Protein AF-A0A965VM14-F1 (afdb_monomer)

Solvent-accessible surface area (backbone atoms only — not comparable to full-atom values): 4962 Å² total; per-residue (Å²): 133,81,80,72,78,77,68,92,48,86,39,74,51,75,40,56,70,93,46,45,68,59,51,41,54,61,39,60,34,74,83,33,52,72,39,96,88,43,39,41,33,82,45,35,27,41,28,37,53,65,50,53,55,55,55,69,67,44,92,59,52,90,78,56,62,78,70,62,52,58,82,52,45,44,47,46,79,68,71,80,115

Structure (mmCIF, N/CA/C/O backbone):
data_AF-A0A965VM14-F1
#
_entry.id   AF-A0A965VM14-F1
#
loop_
_atom_site.group_PDB
_atom_site.id
_atom_site.type_symbol
_atom_site.label_atom_id
_atom_site.label_alt_id
_atom_site.label_comp_id
_atom_site.label_asym_id
_atom_site.label_entity_id
_atom_site.label_seq_id
_atom_site.pdbx_PDB_ins_code
_atom_site.Cartn_x
_atom_site.Cartn_y
_atom_site.Cartn_z
_atom_site.occupancy
_atom_site.B_iso_or_equiv
_atom_site.auth_seq_id
_atom_site.auth_comp_id
_atom_site.auth_asym_id
_atom_site.auth_atom_id
_atom_site.pdbx_PDB_model_num
ATOM 1 N N . MET A 1 1 ? 0.454 24.130 -15.220 1.00 41.25 1 MET A N 1
ATOM 2 C CA . MET A 1 1 ? 1.517 23.515 -14.401 1.00 41.25 1 MET A CA 1
ATOM 3 C C . MET A 1 1 ? 0.838 22.440 -13.580 1.00 41.25 1 MET A C 1
ATOM 5 O O . MET A 1 1 ? -0.035 22.782 -12.793 1.00 41.25 1 MET A O 1
ATOM 9 N N . ALA A 1 2 ? 1.099 21.164 -13.860 1.00 48.53 2 ALA A N 1
ATOM 10 C CA . ALA A 1 2 ? 0.612 20.101 -12.989 1.00 48.53 2 ALA A CA 1
ATOM 11 C C . ALA A 1 2 ? 1.454 20.158 -11.712 1.00 48.53 2 ALA A C 1
ATOM 13 O O . ALA A 1 2 ? 2.681 20.203 -11.804 1.00 48.53 2 ALA A O 1
ATOM 14 N N . LEU A 1 3 ? 0.804 20.229 -10.551 1.00 54.41 3 LEU A N 1
ATOM 15 C CA . LEU A 1 3 ? 1.472 19.985 -9.280 1.00 54.41 3 LEU A CA 1
ATOM 16 C C . LEU A 1 3 ? 2.036 18.574 -9.380 1.00 54.41 3 LEU A C 1
ATOM 18 O O . LEU A 1 3 ? 1.270 17.614 -9.479 1.00 54.41 3 LEU A O 1
ATOM 22 N N . GLN A 1 4 ? 3.360 18.459 -9.448 1.00 59.66 4 GLN A N 1
ATOM 23 C CA . GLN A 1 4 ? 3.978 17.165 -9.234 1.00 59.66 4 GLN A CA 1
ATOM 24 C C . GLN A 1 4 ? 3.511 16.709 -7.847 1.00 59.66 4 GLN A C 1
ATOM 26 O O . GLN A 1 4 ? 3.581 17.510 -6.905 1.00 59.66 4 GLN A O 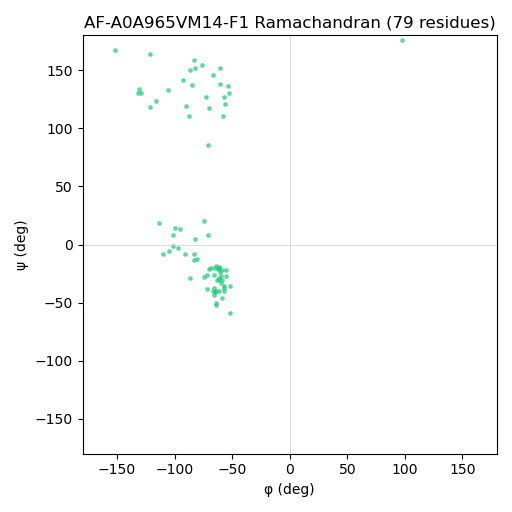1
ATOM 31 N N . PRO A 1 5 ? 2.941 15.498 -7.720 1.00 60.97 5 PRO A N 1
ATOM 32 C CA . PRO A 1 5 ? 2.599 14.973 -6.413 1.00 60.97 5 PRO A CA 1
ATOM 33 C C . PRO A 1 5 ? 3.860 15.059 -5.558 1.00 60.97 5 PRO A C 1
ATOM 35 O O . PRO A 1 5 ? 4.939 14.682 -6.016 1.00 60.97 5 PRO A O 1
ATOM 38 N N . ASN A 1 6 ? 3.745 15.614 -4.355 1.00 60.69 6 ASN A N 1
ATOM 39 C CA . ASN A 1 6 ? 4.863 15.633 -3.428 1.00 60.69 6 ASN A CA 1
ATOM 40 C C . ASN A 1 6 ? 5.059 14.193 -2.934 1.00 60.69 6 ASN A C 1
ATOM 42 O O . ASN A 1 6 ? 4.462 13.782 -1.946 1.00 60.69 6 ASN A O 1
ATOM 46 N N . LEU A 1 7 ? 5.824 13.418 -3.706 1.00 62.06 7 LEU A N 1
ATOM 47 C CA . LEU A 1 7 ? 6.110 11.994 -3.512 1.00 62.06 7 LEU A CA 1
ATOM 48 C C . LEU A 1 7 ? 7.032 11.726 -2.313 1.00 62.06 7 LEU A C 1
ATOM 50 O O . LEU A 1 7 ? 7.420 10.593 -2.076 1.00 62.06 7 LEU A O 1
ATOM 54 N N . ASN A 1 8 ? 7.329 12.750 -1.511 1.00 66.31 8 ASN A N 1
ATOM 55 C CA . ASN A 1 8 ? 8.025 12.633 -0.232 1.00 66.31 8 ASN A CA 1
ATOM 56 C C . ASN A 1 8 ? 7.125 12.056 0.890 1.00 66.31 8 ASN A C 1
ATOM 58 O O . ASN A 1 8 ? 7.371 12.298 2.070 1.00 66.31 8 ASN A O 1
ATOM 62 N N . ILE A 1 9 ? 6.039 11.369 0.531 1.00 75.69 9 ILE A N 1
ATOM 63 C CA . ILE A 1 9 ? 5.075 10.734 1.434 1.00 75.69 9 ILE A CA 1
ATOM 64 C C . ILE A 1 9 ? 4.887 9.304 0.930 1.00 75.69 9 ILE A C 1
ATOM 66 O O . ILE A 1 9 ? 4.701 9.105 -0.271 1.00 75.69 9 ILE A O 1
ATOM 70 N N . SER A 1 10 ? 4.914 8.329 1.838 1.00 78.44 10 SER A N 1
ATOM 71 C CA . SER A 1 10 ? 4.591 6.934 1.540 1.00 78.44 10 SER A CA 1
ATOM 72 C C . SER A 1 10 ? 3.187 6.833 0.936 1.00 78.44 10 SER A C 1
ATOM 74 O O . SER A 1 10 ? 2.195 7.266 1.528 1.00 78.44 10 SER A O 1
ATOM 76 N N . ALA A 1 11 ? 3.102 6.300 -0.283 1.00 86.69 11 ALA A N 1
ATOM 77 C CA . ALA A 1 11 ? 1.844 6.159 -1.002 1.00 86.69 11 ALA A CA 1
ATOM 78 C C . ALA A 1 11 ? 1.389 4.697 -1.014 1.00 86.69 11 ALA A C 1
ATOM 80 O O . ALA A 1 11 ? 2.143 3.800 -1.376 1.00 86.69 11 ALA A O 1
ATOM 81 N N . HIS A 1 12 ? 0.122 4.452 -0.697 1.00 90.25 12 HIS A N 1
ATOM 82 C CA . HIS A 1 12 ? -0.448 3.105 -0.674 1.00 90.25 12 HIS A CA 1
ATOM 83 C C . HIS A 1 12 ? -1.628 3.024 -1.647 1.00 90.25 12 HIS A C 1
ATOM 85 O O . HIS A 1 12 ? -2.622 3.741 -1.502 1.00 90.25 12 HIS A O 1
ATOM 91 N N . ILE A 1 13 ? -1.528 2.168 -2.664 1.00 92.12 13 ILE A N 1
ATOM 92 C CA . ILE A 1 13 ? -2.609 1.910 -3.617 1.00 92.12 13 ILE A CA 1
ATOM 93 C C . ILE A 1 13 ? -3.493 0.803 -3.056 1.00 92.12 13 ILE A C 1
ATOM 95 O O . ILE A 1 13 ? -3.108 -0.364 -3.026 1.00 92.12 13 ILE A O 1
ATOM 99 N N . VAL A 1 14 ? -4.712 1.175 -2.664 1.00 94.25 14 VAL A N 1
ATOM 100 C CA . VAL A 1 14 ? -5.690 0.224 -2.132 1.00 94.25 14 VAL A CA 1
ATOM 101 C C . VAL A 1 14 ? -6.558 -0.351 -3.253 1.00 94.25 14 VAL A C 1
ATOM 103 O O . VAL A 1 14 ? -7.286 0.387 -3.927 1.00 94.25 14 VAL A O 1
ATOM 106 N N . ALA A 1 15 ? -6.515 -1.667 -3.457 1.00 94.25 15 ALA A N 1
ATOM 107 C CA . ALA A 1 15 ? -7.267 -2.341 -4.519 1.00 94.25 15 ALA A CA 1
ATOM 108 C C . ALA A 1 15 ? -7.617 -3.808 -4.169 1.00 94.25 15 ALA A C 1
ATOM 110 O O . ALA A 1 15 ? -7.095 -4.357 -3.201 1.00 94.25 15 ALA A O 1
ATOM 111 N N . PRO A 1 16 ? -8.515 -4.472 -4.929 1.00 94.88 16 PRO A N 1
ATOM 112 C CA . PRO A 1 16 ? -8.736 -5.914 -4.806 1.00 94.88 16 PRO A CA 1
ATOM 113 C C . PRO A 1 16 ? -7.464 -6.711 -5.104 1.00 94.88 16 PRO A C 1
ATOM 115 O O . PRO A 1 16 ? -6.669 -6.291 -5.950 1.00 94.88 16 PRO A O 1
ATOM 118 N N . ILE A 1 17 ? -7.338 -7.896 -4.502 1.00 92.62 17 ILE A N 1
ATOM 119 C CA . ILE A 1 17 ? -6.188 -8.790 -4.698 1.00 92.62 17 ILE A CA 1
ATOM 120 C C . ILE A 1 17 ? -5.979 -9.168 -6.172 1.00 92.62 17 ILE A C 1
ATOM 122 O O . ILE A 1 17 ? -4.851 -9.167 -6.650 1.00 92.62 17 ILE A O 1
ATOM 126 N N . ASP A 1 18 ? -7.059 -9.334 -6.944 1.00 93.56 18 ASP A N 1
ATOM 127 C CA . ASP A 1 18 ? -6.997 -9.637 -8.385 1.00 93.56 18 ASP A CA 1
ATOM 128 C C . ASP A 1 18 ? -6.301 -8.540 -9.210 1.00 93.56 18 ASP A C 1
ATOM 130 O O . ASP A 1 18 ? -5.908 -8.752 -10.357 1.00 93.56 18 ASP A O 1
ATOM 134 N N . ARG A 1 19 ? -6.197 -7.321 -8.662 1.00 93.06 19 ARG A N 1
ATOM 135 C CA . ARG A 1 19 ? -5.532 -6.185 -9.308 1.00 93.06 19 ARG A CA 1
ATOM 136 C C . ARG A 1 19 ? -4.095 -5.992 -8.833 1.00 93.06 19 ARG A C 1
ATOM 138 O O . ARG A 1 19 ? -3.446 -5.108 -9.387 1.00 93.06 19 ARG A O 1
ATOM 145 N N . LYS A 1 20 ? -3.607 -6.785 -7.871 1.00 91.69 20 LYS A N 1
ATOM 146 C CA . LYS A 1 20 ? -2.263 -6.671 -7.291 1.00 91.69 20 LYS A CA 1
ATOM 147 C C . LYS A 1 20 ? -1.186 -6.640 -8.372 1.00 91.69 20 LYS A C 1
ATOM 149 O O . LYS A 1 20 ? -0.510 -5.625 -8.510 1.00 91.69 20 LYS A O 1
ATOM 154 N N . ASP A 1 21 ? -1.108 -7.675 -9.207 1.00 91.25 21 ASP A N 1
ATOM 155 C CA . ASP A 1 21 ? -0.076 -7.782 -10.252 1.00 91.25 21 ASP A CA 1
ATOM 156 C C . ASP A 1 21 ? -0.093 -6.580 -11.196 1.00 91.25 21 ASP A C 1
ATOM 158 O O . ASP A 1 21 ? 0.942 -6.026 -11.555 1.00 91.25 21 ASP A O 1
ATOM 162 N N . LYS A 1 22 ? -1.294 -6.113 -11.551 1.00 92.50 22 LYS A N 1
ATOM 163 C CA . LYS A 1 22 ? -1.457 -4.938 -12.405 1.00 92.50 22 LYS A CA 1
ATOM 164 C C . LYS A 1 22 ? -0.976 -3.661 -11.718 1.00 92.50 22 LYS A C 1
ATOM 166 O O . LYS A 1 22 ? -0.394 -2.810 -12.377 1.00 92.50 22 LYS A 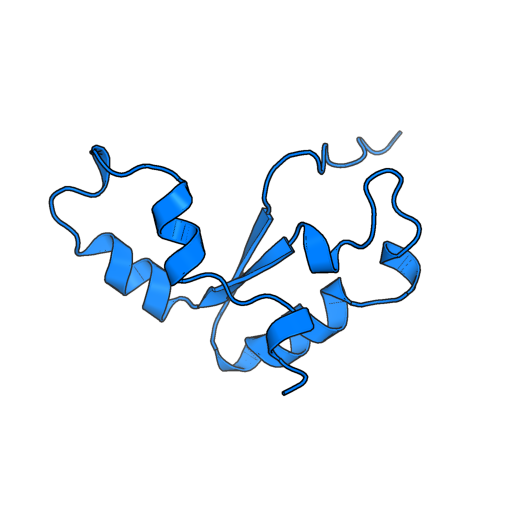O 1
ATOM 171 N N . VAL A 1 23 ? -1.242 -3.495 -10.424 1.00 91.19 23 VAL A N 1
ATOM 172 C CA . VAL A 1 23 ? -0.761 -2.339 -9.654 1.00 91.19 23 VAL A CA 1
ATOM 173 C C . VAL A 1 23 ? 0.765 -2.349 -9.598 1.00 91.19 23 VAL A C 1
ATOM 175 O O . VAL A 1 23 ? 1.373 -1.348 -9.970 1.00 91.19 23 VAL A O 1
ATOM 178 N N . LEU A 1 24 ? 1.368 -3.482 -9.229 1.00 90.25 24 LEU A N 1
ATOM 179 C CA . LEU A 1 24 ? 2.823 -3.639 -9.141 1.00 90.25 24 LEU A CA 1
ATOM 180 C C . LEU A 1 24 ? 3.509 -3.432 -10.502 1.00 90.25 24 LEU A C 1
ATOM 182 O O . LEU A 1 24 ? 4.530 -2.747 -10.599 1.00 90.25 24 LEU A O 1
ATOM 186 N N . GLN A 1 25 ? 2.904 -3.929 -11.583 1.00 90.62 25 GLN A N 1
ATOM 187 C CA . GLN A 1 25 ? 3.381 -3.696 -12.944 1.00 90.62 25 GLN A CA 1
ATOM 188 C C . GLN A 1 25 ? 3.322 -2.212 -13.339 1.00 90.62 25 GLN A C 1
ATOM 190 O O . GLN A 1 25 ? 4.219 -1.721 -14.019 1.00 90.62 25 GLN A O 1
ATOM 195 N N . GLU A 1 26 ? 2.270 -1.482 -12.957 1.00 90.81 26 GLU A N 1
ATOM 196 C CA . GLU A 1 26 ? 2.132 -0.067 -13.319 1.00 90.81 26 GLU A CA 1
ATOM 197 C C . GLU A 1 26 ? 3.108 0.831 -12.547 1.00 90.81 26 GLU A C 1
ATOM 199 O O . GLU A 1 26 ? 3.662 1.761 -13.137 1.00 90.81 26 GLU A O 1
ATOM 204 N N . ILE A 1 27 ? 3.363 0.553 -11.263 1.00 88.50 27 ILE A N 1
ATOM 205 C CA . ILE A 1 27 ? 4.305 1.349 -10.454 1.00 88.50 27 ILE A CA 1
ATOM 206 C C . ILE A 1 27 ? 5.772 1.076 -10.808 1.00 88.50 27 ILE A C 1
ATOM 208 O O . ILE A 1 27 ? 6.595 1.982 -10.711 1.00 88.50 27 ILE A O 1
ATOM 212 N N . SER A 1 28 ? 6.093 -0.124 -11.302 1.00 88.69 28 SER A N 1
ATOM 213 C CA . SER A 1 28 ? 7.438 -0.502 -11.769 1.00 88.69 28 SER A CA 1
ATOM 214 C C . SER A 1 28 ? 7.744 -0.045 -13.202 1.00 88.69 28 SER A C 1
ATOM 216 O O . SER A 1 28 ? 8.800 -0.356 -13.759 1.00 88.69 28 SER A O 1
ATOM 218 N N . ARG A 1 29 ? 6.843 0.713 -13.845 1.00 88.19 29 ARG A N 1
ATOM 219 C CA . ARG A 1 29 ? 7.065 1.175 -15.219 1.00 88.19 29 ARG A CA 1
ATOM 220 C C . ARG A 1 29 ? 8.326 2.040 -15.307 1.00 88.19 29 ARG A C 1
ATOM 222 O O . ARG A 1 29 ? 8.491 2.972 -14.522 1.00 88.19 29 ARG A O 1
ATOM 229 N N . PRO A 1 30 ? 9.145 1.868 -16.359 1.00 84.94 30 PRO A N 1
ATOM 230 C CA . PRO A 1 30 ? 10.426 2.566 -16.497 1.00 84.94 30 PRO A CA 1
ATOM 231 C C . PRO A 1 30 ? 10.289 4.091 -16.585 1.00 84.94 30 PRO A C 1
ATOM 233 O O . PRO A 1 30 ? 11.228 4.816 -16.281 1.00 84.94 30 PRO A O 1
ATOM 236 N N . VAL A 1 31 ? 9.111 4.599 -16.964 1.00 85.31 31 VAL A N 1
ATOM 237 C CA . VAL A 1 31 ? 8.821 6.041 -16.952 1.00 85.31 31 VAL A CA 1
ATOM 238 C C . VAL A 1 31 ? 8.909 6.640 -15.543 1.00 85.31 31 VAL A C 1
ATOM 240 O O . VAL A 1 31 ? 9.247 7.811 -15.402 1.00 85.31 31 VAL A O 1
ATOM 243 N N . PHE A 1 32 ? 8.643 5.838 -14.511 1.00 83.06 32 PHE A N 1
ATOM 244 C CA . PHE A 1 32 ? 8.683 6.262 -13.118 1.00 83.06 32 PHE A CA 1
ATOM 245 C C . PHE A 1 32 ? 10.048 6.065 -12.453 1.00 83.06 32 PHE A C 1
ATOM 247 O O . PHE A 1 32 ? 10.254 6.587 -11.365 1.00 83.06 32 PHE A O 1
ATOM 254 N N . ALA A 1 33 ? 11.003 5.397 -13.108 1.00 78.44 33 ALA A N 1
ATOM 255 C CA . ALA A 1 33 ? 12.374 5.269 -12.605 1.00 78.44 33 ALA A CA 1
ATOM 256 C C . ALA A 1 33 ? 13.144 6.605 -12.610 1.00 78.44 33 ALA A C 1
ATOM 258 O O . ALA A 1 33 ? 14.136 6.755 -11.907 1.00 78.44 33 ALA A O 1
ATOM 259 N N . PHE A 1 34 ? 12.690 7.579 -13.408 1.00 77.44 34 PHE A N 1
ATOM 260 C CA . PHE A 1 34 ? 13.331 8.888 -13.575 1.00 77.44 34 PHE A CA 1
ATOM 261 C C . PHE A 1 34 ? 12.679 10.004 -12.745 1.00 77.44 34 PHE A C 1
ATOM 263 O O . PHE A 1 34 ? 12.900 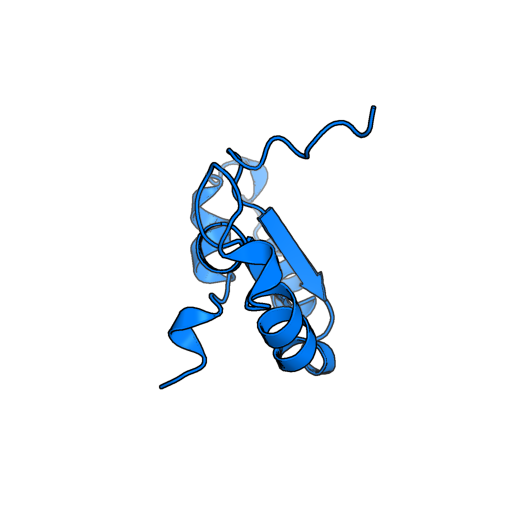11.183 -13.025 1.00 77.44 34 PHE A O 1
ATOM 270 N N . LEU A 1 35 ? 11.835 9.663 -11.767 1.00 78.19 35 LEU A N 1
ATOM 271 C CA . LEU A 1 35 ? 11.294 10.660 -10.844 1.00 78.19 35 LEU A CA 1
ATOM 272 C C . LEU A 1 35 ? 12.431 11.227 -9.980 1.00 78.19 35 LEU A C 1
ATOM 274 O O . LEU A 1 35 ? 13.361 10.512 -9.615 1.00 78.19 35 LEU A O 1
ATOM 278 N N . GLU A 1 36 ? 12.353 12.516 -9.632 1.00 72.81 36 GLU A N 1
ATOM 279 C CA . GLU A 1 36 ? 13.409 13.206 -8.866 1.00 72.81 36 GLU A CA 1
ATOM 280 C C . GLU A 1 36 ? 13.696 12.563 -7.496 1.00 72.81 36 GLU A C 1
ATOM 282 O O . GLU A 1 36 ? 14.777 12.755 -6.949 1.00 72.81 36 GLU A O 1
ATOM 287 N N . GLN A 1 37 ? 12.739 11.802 -6.960 1.00 72.25 37 GLN A N 1
ATOM 288 C CA . GLN A 1 37 ? 12.802 11.137 -5.653 1.00 72.25 37 GLN A CA 1
ATOM 289 C C . GLN A 1 37 ? 13.119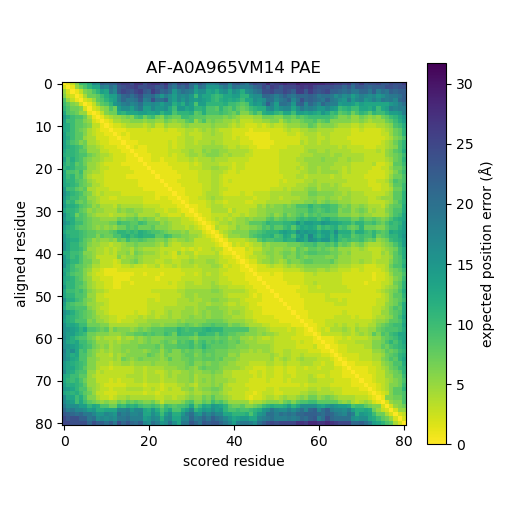 9.632 -5.744 1.00 72.25 37 GLN A C 1
ATOM 291 O O . GLN A 1 37 ? 13.054 8.944 -4.734 1.00 72.25 37 GLN A O 1
ATOM 296 N N . GLY A 1 38 ? 13.460 9.123 -6.933 1.00 76.50 38 GLY A N 1
ATOM 297 C CA . GLY A 1 38 ? 13.697 7.697 -7.177 1.00 76.50 38 GLY A CA 1
ATOM 298 C C . GLY A 1 38 ? 12.484 6.959 -7.762 1.00 76.50 38 GLY A C 1
ATOM 299 O O . GLY A 1 38 ? 11.427 7.564 -7.966 1.00 76.50 38 GLY A O 1
ATOM 300 N N . PRO A 1 39 ? 12.630 5.666 -8.097 1.00 83.12 39 PRO A N 1
ATOM 301 C CA . PRO A 1 39 ? 11.563 4.853 -8.668 1.00 83.12 39 PRO A CA 1
ATOM 302 C C . PRO A 1 39 ? 10.277 4.871 -7.834 1.00 83.12 39 PRO A C 1
ATOM 304 O O . PRO A 1 39 ? 10.292 4.708 -6.616 1.00 83.12 39 PRO A O 1
ATOM 307 N N . LEU A 1 40 ? 9.124 5.001 -8.498 1.00 83.19 40 LEU A N 1
ATOM 308 C CA . LEU A 1 40 ? 7.821 4.939 -7.818 1.00 83.19 40 LEU A CA 1
ATOM 309 C C . LEU A 1 40 ? 7.602 3.603 -7.088 1.00 83.19 40 LEU A C 1
ATOM 311 O O . LEU A 1 40 ? 6.893 3.571 -6.089 1.00 83.19 40 LEU A O 1
ATOM 315 N N . SER A 1 41 ? 8.227 2.522 -7.554 1.00 83.44 41 SER A N 1
ATOM 316 C CA . SER A 1 41 ? 8.206 1.205 -6.910 1.00 83.44 41 SER A CA 1
ATOM 317 C C . SER A 1 41 ? 8.793 1.186 -5.494 1.00 83.44 41 SER A C 1
ATOM 319 O O . SER A 1 41 ? 8.417 0.317 -4.718 1.00 83.44 41 SER A O 1
ATOM 321 N N . GLU A 1 42 ? 9.673 2.132 -5.151 1.00 83.69 42 GLU A N 1
ATOM 322 C CA . GLU A 1 42 ? 10.293 2.231 -3.819 1.00 83.69 42 GLU A CA 1
ATOM 323 C C . GLU A 1 42 ? 9.422 3.030 -2.833 1.00 83.69 42 GLU A C 1
ATOM 325 O O . GLU A 1 42 ? 9.447 2.800 -1.627 1.00 83.69 42 GLU A O 1
ATOM 330 N N . SER A 1 43 ? 8.630 3.980 -3.340 1.00 82.56 43 SER A N 1
ATOM 331 C CA . SER A 1 43 ? 7.817 4.907 -2.532 1.00 82.56 43 SER A CA 1
ATOM 332 C C . SER A 1 43 ? 6.321 4.579 -2.525 1.00 82.56 43 SER A C 1
ATOM 334 O O . SER A 1 43 ? 5.547 5.220 -1.803 1.00 82.56 43 SER A O 1
ATOM 336 N N . CYS A 1 44 ? 5.898 3.592 -3.320 1.00 88.12 44 CYS A N 1
ATOM 337 C CA . CYS A 1 44 ? 4.506 3.203 -3.469 1.00 88.12 44 CYS A CA 1
ATOM 338 C C . CYS A 1 44 ? 4.304 1.699 -3.278 1.00 88.12 44 CYS A C 1
ATOM 340 O O . CYS A 1 44 ? 4.973 0.895 -3.920 1.00 88.12 44 CYS A O 1
ATOM 342 N N . THR A 1 45 ? 3.334 1.322 -2.446 1.00 91.25 45 THR A N 1
ATOM 343 C CA . THR A 1 45 ? 3.002 -0.085 -2.184 1.00 91.25 45 THR A CA 1
ATOM 344 C C . THR A 1 45 ? 1.558 -0.401 -2.530 1.00 91.25 45 THR A C 1
ATOM 346 O O . THR A 1 45 ? 0.711 0.485 -2.686 1.00 91.25 45 THR A O 1
ATOM 349 N N . PHE A 1 46 ? 1.265 -1.690 -2.641 1.00 94.38 46 PHE A N 1
ATOM 350 C CA . PHE A 1 46 ? -0.091 -2.206 -2.744 1.00 94.38 46 PHE A CA 1
ATOM 351 C C . PHE A 1 46 ? -0.640 -2.562 -1.358 1.00 94.38 46 PHE A C 1
ATOM 353 O O . PHE A 1 46 ? 0.080 -3.101 -0.526 1.00 94.38 46 PHE A O 1
ATOM 360 N N . VAL A 1 47 ? -1.927 -2.293 -1.126 1.00 94.75 47 VAL A N 1
ATOM 361 C CA . VAL A 1 47 ? -2.666 -2.782 0.047 1.00 94.75 47 VAL A CA 1
ATOM 362 C C . VAL A 1 47 ? -3.993 -3.373 -0.421 1.00 94.75 47 VAL A C 1
ATOM 364 O O . VAL A 1 47 ? -4.745 -2.745 -1.174 1.00 94.75 47 VAL A O 1
ATOM 367 N N . SER A 1 48 ? -4.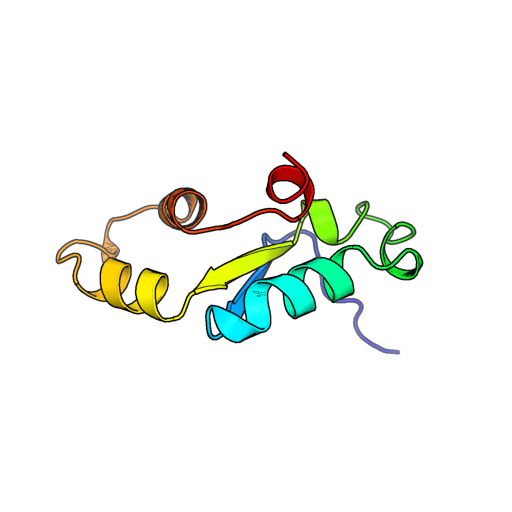316 -4.582 0.031 1.00 96.19 48 SER A N 1
ATOM 368 C CA . SER A 1 48 ? -5.573 -5.226 -0.348 1.00 96.19 48 SER A CA 1
ATOM 369 C C . SER A 1 48 ? -6.776 -4.642 0.412 1.00 96.19 48 SER A C 1
ATOM 371 O O . SER A 1 48 ? -6.654 -4.153 1.539 1.00 96.19 48 SER A O 1
ATOM 373 N N . TYR A 1 49 ? -7.983 -4.725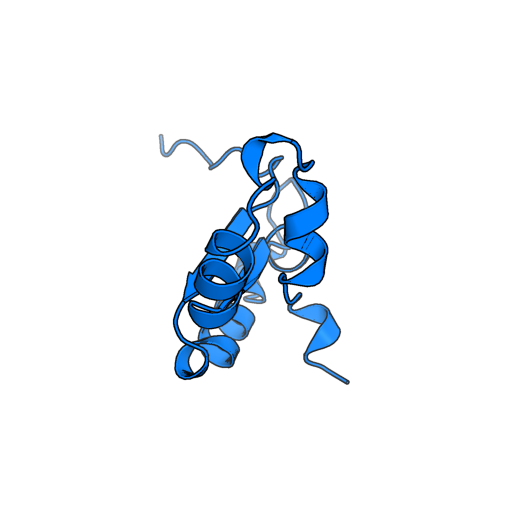 -0.161 1.00 95.00 49 TYR A N 1
ATOM 374 C CA . TYR A 1 49 ? -9.205 -4.372 0.582 1.00 95.00 49 TYR A CA 1
ATOM 375 C C . TYR A 1 49 ? -9.413 -5.227 1.835 1.00 95.00 49 TYR A C 1
ATOM 377 O O . TYR A 1 49 ? -9.948 -4.732 2.826 1.00 95.00 49 TYR A O 1
ATOM 385 N N . GLU A 1 50 ? -8.994 -6.490 1.799 1.00 94.50 50 GLU A N 1
ATOM 386 C CA . GLU A 1 50 ? -9.100 -7.401 2.938 1.00 94.50 50 GLU A CA 1
ATOM 387 C C . GLU A 1 50 ? -8.206 -6.935 4.086 1.00 94.50 50 GLU A C 1
ATOM 389 O O . GLU A 1 50 ? -8.683 -6.840 5.214 1.00 94.50 50 GLU A O 1
ATOM 394 N N . SER A 1 51 ? -6.977 -6.518 3.775 1.00 93.69 51 SER A N 1
ATOM 395 C CA . SER A 1 51 ? -6.019 -5.952 4.726 1.00 93.69 51 SER A CA 1
ATOM 396 C C . SER A 1 51 ? -6.567 -4.703 5.422 1.00 93.69 51 SER A C 1
ATOM 398 O O . SER A 1 51 ? -6.521 -4.590 6.644 1.00 93.69 51 SER A O 1
ATOM 400 N N . VAL A 1 52 ? -7.169 -3.774 4.668 1.00 92.88 52 VAL A N 1
ATOM 401 C CA . VAL A 1 52 ? -7.783 -2.566 5.254 1.00 92.88 52 VAL A CA 1
ATOM 402 C C . VAL A 1 52 ? -8.975 -2.923 6.143 1.00 92.88 52 VAL A C 1
ATOM 404 O O . VAL A 1 52 ? -9.154 -2.344 7.216 1.00 92.88 52 VAL A O 1
ATOM 407 N N . LEU A 1 53 ? -9.802 -3.881 5.717 1.00 93.69 53 LEU A N 1
ATOM 408 C CA . LEU A 1 53 ? -10.930 -4.359 6.516 1.00 93.69 53 LEU A CA 1
ATOM 409 C C . LEU A 1 53 ? -10.464 -5.063 7.791 1.00 93.69 53 LEU A C 1
ATOM 411 O O . LEU A 1 53 ? -11.114 -4.922 8.824 1.00 93.69 53 LEU A O 1
ATOM 415 N N . GLU A 1 54 ? -9.372 -5.815 7.736 1.00 93.12 54 GLU A N 1
ATOM 416 C CA . GLU A 1 54 ? -8.755 -6.445 8.898 1.00 93.12 54 GLU A CA 1
ATOM 417 C C . GLU A 1 54 ? -8.234 -5.398 9.879 1.00 93.12 54 GLU A C 1
ATOM 419 O O . GLU A 1 54 ? -8.676 -5.384 11.028 1.00 93.12 54 GLU A O 1
ATOM 424 N N . LEU A 1 55 ? -7.440 -4.441 9.397 1.00 92.06 55 LEU A N 1
ATOM 425 C CA . LEU A 1 55 ? -6.930 -3.338 10.203 1.00 92.06 55 LEU A CA 1
ATOM 426 C C . LEU A 1 55 ? -8.061 -2.522 10.850 1.00 92.06 55 LEU A C 1
ATOM 428 O O . LEU A 1 55 ? -7.971 -2.133 12.011 1.00 92.06 55 LEU A O 1
ATOM 432 N N . SER A 1 56 ? -9.179 -2.317 10.145 1.00 92.06 56 SER A N 1
ATOM 433 C CA . SER A 1 56 ? -10.337 -1.589 10.688 1.00 92.06 56 SER A CA 1
ATOM 434 C C . SER A 1 56 ? -11.009 -2.268 11.890 1.00 92.06 56 SER A C 1
ATOM 436 O O . SER A 1 56 ? -11.759 -1.619 12.621 1.00 92.06 56 SER A O 1
ATOM 438 N N . LYS A 1 57 ? -10.768 -3.569 12.105 1.00 93.69 57 LYS A N 1
ATOM 439 C CA . LYS A 1 57 ? -11.320 -4.315 13.247 1.00 93.69 57 LYS A CA 1
ATOM 440 C C . LYS A 1 57 ? -10.515 -4.089 14.524 1.00 93.69 57 LYS A C 1
ATOM 442 O O . LYS A 1 57 ? -11.003 -4.442 15.603 1.00 93.69 57 LYS A O 1
ATOM 447 N N . GLU A 1 58 ? -9.324 -3.499 14.429 1.00 92.06 58 GLU A N 1
ATOM 448 C CA . GLU A 1 58 ? -8.504 -3.213 15.595 1.00 92.06 58 GLU A CA 1
ATOM 449 C C . GLU A 1 58 ? -9.113 -2.106 16.452 1.00 92.06 58 GLU A C 1
ATOM 451 O O . GLU A 1 58 ? -9.253 -0.949 16.059 1.00 92.06 58 GLU A O 1
ATOM 456 N N . LYS A 1 59 ? -9.454 -2.457 17.694 1.00 91.06 59 L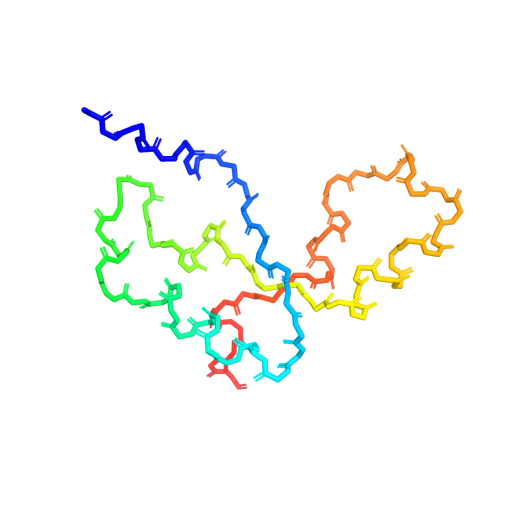YS A N 1
ATOM 457 C CA . LYS A 1 59 ? -10.166 -1.555 18.617 1.00 91.06 59 LYS A CA 1
ATOM 458 C C . LYS A 1 59 ? -9.357 -0.328 19.018 1.00 91.06 59 LYS A C 1
ATOM 460 O O . LYS A 1 59 ? -9.921 0.621 19.548 1.00 91.06 59 LYS A O 1
ATOM 465 N N . ARG A 1 60 ? -8.037 -0.392 18.861 1.00 91.50 60 ARG A N 1
ATOM 466 C CA . ARG A 1 60 ? -7.087 0.644 19.277 1.00 91.50 60 ARG A CA 1
ATOM 467 C C . ARG A 1 60 ? -6.395 1.298 18.088 1.00 91.50 60 ARG A C 1
ATOM 469 O O . ARG A 1 60 ? -5.368 1.933 18.293 1.00 91.50 60 ARG A O 1
ATOM 476 N N . LEU A 1 61 ? -6.956 1.159 16.884 1.00 89.94 61 LEU A N 1
ATOM 477 C CA . LEU A 1 61 ? -6.369 1.685 15.652 1.00 89.94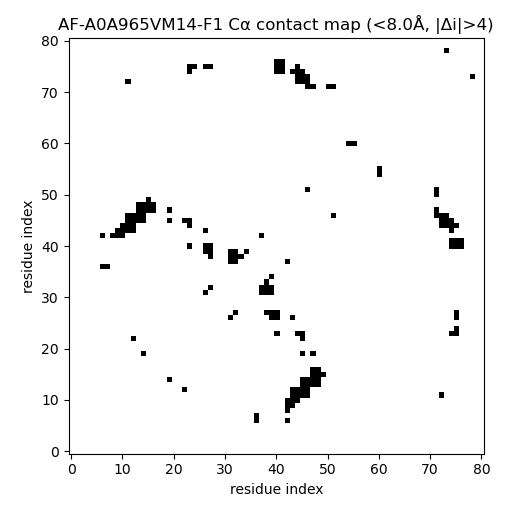 61 LEU A CA 1
ATOM 478 C C . LEU A 1 61 ? -6.019 3.178 15.756 1.00 89.94 61 LEU A C 1
ATOM 480 O O . LEU A 1 61 ? -4.978 3.599 15.272 1.00 89.94 61 LEU A O 1
ATOM 484 N N . GLU A 1 62 ? -6.834 3.964 16.464 1.00 90.50 62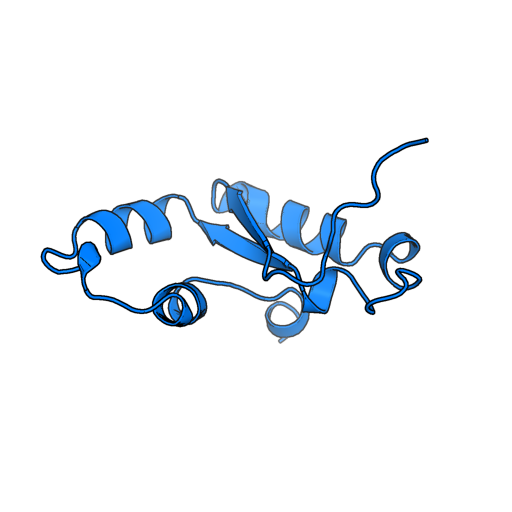 GLU A N 1
ATOM 485 C CA . GLU A 1 62 ? -6.595 5.398 16.697 1.00 90.50 62 GLU A CA 1
ATOM 486 C C . GLU A 1 62 ? -5.302 5.719 17.473 1.00 90.50 62 GLU A C 1
ATOM 488 O O . GLU A 1 62 ? -4.815 6.845 17.414 1.00 90.50 62 GLU A O 1
ATOM 493 N N . TYR A 1 63 ? -4.752 4.748 18.207 1.00 93.06 63 TYR A N 1
ATOM 494 C CA . TYR A 1 63 ? -3.518 4.888 18.984 1.00 93.06 63 TYR A CA 1
ATOM 495 C C . TYR A 1 63 ? -2.301 4.271 18.283 1.00 93.06 63 TYR A C 1
ATOM 497 O O . TYR A 1 63 ? -1.206 4.292 18.847 1.00 93.06 63 TYR A O 1
ATOM 505 N N . MET A 1 64 ? -2.489 3.670 17.105 1.00 90.88 64 MET A N 1
ATOM 506 C CA . MET A 1 64 ? -1.410 3.053 16.338 1.00 90.88 64 MET A CA 1
ATOM 507 C C . MET A 1 64 ? -0.656 4.108 15.529 1.00 90.88 64 MET A C 1
ATOM 509 O O . MET A 1 64 ? -1.203 5.143 15.148 1.00 90.88 64 MET A O 1
ATOM 513 N N . THR A 1 65 ? 0.619 3.838 15.277 1.00 90.31 65 THR A N 1
ATOM 514 C CA . THR A 1 65 ? 1.459 4.634 14.382 1.00 90.31 65 THR A CA 1
ATOM 515 C C . THR A 1 65 ? 1.243 4.215 12.934 1.00 90.31 65 THR A C 1
ATOM 517 O O . THR A 1 65 ? 0.802 3.103 12.651 1.00 90.31 65 THR A O 1
ATOM 520 N N . ASP A 1 66 ? 1.588 5.105 12.012 1.00 84.75 66 ASP A N 1
ATOM 521 C CA . ASP A 1 66 ? 1.560 4.891 10.564 1.00 84.75 66 ASP A CA 1
ATOM 522 C C . ASP A 1 66 ? 2.367 3.664 10.114 1.00 84.75 66 ASP A C 1
ATOM 524 O O . ASP A 1 66 ? 1.976 3.002 9.156 1.00 84.75 66 ASP A O 1
ATOM 528 N N . THR A 1 67 ? 3.394 3.281 10.876 1.00 88.81 67 THR A N 1
ATOM 529 C CA . THR A 1 67 ? 4.179 2.052 10.672 1.00 88.81 67 THR A CA 1
ATOM 530 C C . THR A 1 67 ? 3.336 0.775 10.642 1.00 88.81 67 THR A C 1
ATOM 532 O O . THR A 1 67 ? 3.773 -0.219 10.080 1.00 88.81 67 THR A O 1
ATOM 535 N N . VAL A 1 68 ? 2.124 0.765 11.217 1.00 90.50 68 VAL A N 1
ATOM 536 C CA . VAL A 1 68 ? 1.225 -0.400 11.119 1.00 90.50 68 VAL A CA 1
ATOM 537 C C . VAL A 1 68 ? 0.888 -0.743 9.668 1.00 90.50 68 VAL A C 1
ATOM 539 O O . VAL A 1 68 ? 0.676 -1.905 9.349 1.00 90.50 68 VAL A O 1
ATOM 542 N N . MET A 1 69 ? 0.859 0.251 8.774 1.00 88.69 69 MET A N 1
ATOM 543 C CA . MET A 1 69 ? 0.557 0.025 7.361 1.00 88.69 69 MET A CA 1
ATOM 544 C C . MET A 1 69 ? 1.631 -0.814 6.669 1.00 88.69 69 MET A C 1
ATOM 546 O O . MET A 1 69 ? 1.303 -1.507 5.710 1.00 88.69 69 MET A O 1
ATOM 550 N N . GLU A 1 70 ? 2.873 -0.797 7.162 1.00 88.25 70 GLU A N 1
ATOM 551 C CA . GLU A 1 70 ? 3.982 -1.575 6.598 1.00 88.25 70 GLU A CA 1
ATOM 552 C C . GLU A 1 70 ? 3.732 -3.087 6.702 1.00 88.25 70 GLU A C 1
ATOM 554 O O . GLU A 1 70 ? 4.118 -3.820 5.802 1.00 88.25 70 GLU A O 1
ATOM 559 N N . GLU A 1 71 ? 3.006 -3.561 7.723 1.00 89.00 71 GLU A N 1
ATOM 560 C CA . GLU A 1 71 ? 2.664 -4.990 7.864 1.00 89.00 71 GLU A CA 1
ATOM 561 C C . GLU A 1 71 ? 1.657 -5.484 6.813 1.00 89.00 71 GLU A C 1
ATOM 563 O O . GLU A 1 71 ? 1.551 -6.684 6.561 1.00 89.00 71 GLU A O 1
ATOM 568 N N . TYR A 1 72 ? 0.902 -4.566 6.209 1.00 90.88 72 TYR A N 1
ATOM 569 C CA . TYR A 1 72 ? -0.138 -4.863 5.220 1.00 90.88 72 TYR A CA 1
ATOM 570 C C . TYR A 1 72 ? 0.235 -4.412 3.806 1.00 90.88 72 TYR A C 1
ATOM 572 O O . TYR A 1 72 ? -0.517 -4.665 2.860 1.00 90.88 72 TYR A O 1
ATOM 580 N N . ALA A 1 73 ? 1.342 -3.685 3.682 1.00 91.00 73 ALA A N 1
ATOM 581 C CA . ALA A 1 73 ? 1.851 -3.147 2.442 1.00 91.00 73 ALA A CA 1
ATOM 582 C C . ALA A 1 73 ? 2.697 -4.192 1.719 1.00 91.00 73 ALA A C 1
ATOM 584 O O . ALA A 1 73 ? 3.530 -4.856 2.320 1.00 91.00 73 ALA A O 1
ATOM 585 N N . GLU A 1 74 ? 2.511 -4.288 0.407 1.00 89.62 74 GLU A N 1
ATOM 586 C CA . GLU A 1 74 ? 3.310 -5.154 -0.454 1.00 89.62 74 GLU A CA 1
ATOM 587 C C . GLU A 1 74 ? 4.100 -4.299 -1.444 1.00 89.62 74 GLU A C 1
ATOM 589 O O . GLU A 1 74 ? 3.519 -3.501 -2.197 1.00 89.62 74 GLU A O 1
ATOM 594 N N . TYR A 1 75 ? 5.424 -4.455 -1.439 1.00 85.81 75 TYR A N 1
ATOM 595 C CA . TYR A 1 75 ? 6.319 -3.727 -2.334 1.00 85.81 75 TYR A CA 1
ATOM 596 C C . TYR A 1 75 ? 6.473 -4.457 -3.669 1.00 85.81 75 TYR A C 1
ATOM 598 O O . TYR A 1 75 ? 6.417 -5.684 -3.748 1.00 85.81 75 TYR A O 1
ATOM 606 N N . ALA A 1 76 ? 6.709 -3.700 -4.744 1.00 80.44 76 ALA A N 1
ATOM 607 C CA . ALA A 1 76 ? 6.974 -4.295 -6.055 1.00 80.44 76 ALA A CA 1
ATOM 608 C C . ALA A 1 76 ? 8.236 -5.173 -6.056 1.00 80.44 76 ALA A C 1
ATOM 610 O O . ALA A 1 76 ? 8.283 -6.155 -6.785 1.00 80.44 76 ALA A O 1
ATOM 611 N N . GLU A 1 77 ? 9.220 -4.849 -5.217 1.00 68.38 77 GLU A N 1
ATOM 612 C CA . GLU A 1 77 ? 10.494 -5.572 -5.108 1.00 68.38 77 GLU A CA 1
ATOM 613 C C . GLU A 1 77 ? 10.350 -6.948 -4.438 1.00 68.38 77 GLU A C 1
ATOM 615 O O . GLU A 1 77 ? 11.130 -7.858 -4.705 1.00 68.38 77 GLU A O 1
ATOM 620 N N . GLU A 1 78 ? 9.334 -7.123 -3.590 1.00 60.03 78 GLU A N 1
ATOM 621 C CA . GLU A 1 78 ? 9.067 -8.377 -2.874 1.00 60.03 78 GLU A CA 1
ATOM 622 C C . GLU A 1 78 ? 8.281 -9.387 -3.724 1.00 60.03 78 GLU A C 1
ATOM 624 O O . GLU A 1 78 ? 8.202 -10.561 -3.369 1.00 60.03 78 GLU A O 1
ATOM 629 N N . ALA A 1 79 ? 7.711 -8.956 -4.854 1.00 54.12 79 ALA A N 1
ATOM 630 C CA . ALA A 1 79 ? 6.924 -9.806 -5.747 1.00 54.12 79 ALA A CA 1
ATOM 631 C C . ALA A 1 79 ? 7.768 -10.627 -6.744 1.00 54.12 79 ALA A C 1
ATOM 633 O O . ALA A 1 79 ? 7.219 -11.491 -7.426 1.00 54.12 79 ALA A O 1
ATOM 634 N N . ASP A 1 80 ? 9.079 -10.373 -6.826 1.00 47.28 80 ASP A N 1
ATOM 635 C CA . ASP A 1 80 ? 10.023 -11.034 -7.742 1.00 47.28 80 ASP A CA 1
ATOM 636 C C . ASP A 1 80 ? 10.784 -12.235 -7.112 1.00 47.28 80 ASP A C 1
ATOM 638 O O . ASP A 1 80 ? 11.760 -12.718 -7.697 1.00 47.28 80 ASP A O 1
ATOM 642 N N . ILE A 1 81 ? 10.358 -12.748 -5.942 1.00 42.47 81 ILE A N 1
ATOM 643 C CA . ILE A 1 81 ? 10.947 -13.930 -5.260 1.00 42.47 81 ILE A CA 1
ATOM 644 C C . ILE A 1 81 ? 10.008 -15.141 -5.290 1.00 42.47 81 ILE A C 1
ATOM 646 O O . ILE A 1 81 ? 8.831 -15.004 -4.891 1.00 42.47 81 ILE A O 1
#

pLDDT: mean 83.25, std 13.49, range [41.25, 96.19]

Mean predicted aligned error: 6.55 Å

Radius of gyration: 13.95 Å; Cα contacts (8 Å, |Δi|>4): 85; chains: 1; bounding box: 25×37×36 Å

Nearest PDB structures (foldseek):
  8ygg-assembly1_B  TM=3.907E-01  e=6.218E+00  African swine fever virus pig/Kenya/KEN-50/1950
  8ygh-assembly1_B  TM=3.249E-01  e=4.421E+00  African swine fever virus pig/Kenya/KEN-50/1950
  3ze2-assembly2_D  TM=2.982E-01  e=7.127E+00  Homo sapiens

Sequence (81 aa):
MALQPNLNISAHIVAPIDRKDKVLQEISRPVFAFLEQGPLSESCTFVSYESVLELSKEKRLEYMTDTVMEEYAEYAEEADI

Foldseek 3Di:
DDPDPPLPAQAEAEEAPVCQVVVLVVQQDPVQCPPPVGGSLVRYWYAYPVNVVVLVPDPCNVVDDPCVVVVRTHGSVNVVD

Secondary structure (DSSP, 8-state):
-------SS-EEEEE-GGGHHHHHHHHT-GGGTTSTTS-HHHHEEEEEHHHHHHHTT-TTGGG--GGGGGGT-B-GGGGG-